Protein AF-A0A0C3GVA7-F1 (afdb_monomer)

pLDDT: mean 76.29, std 20.16, range [31.59, 96.44]

Structure (mmCIF, N/CA/C/O backbone):
data_AF-A0A0C3GVA7-F1
#
_entry.id   AF-A0A0C3GVA7-F1
#
loop_
_atom_site.group_PDB
_atom_site.id
_atom_site.type_symbol
_atom_site.label_atom_id
_atom_site.label_alt_id
_atom_site.label_comp_id
_atom_site.label_asym_id
_atom_site.label_entity_id
_atom_site.label_seq_id
_atom_site.pdbx_PDB_ins_code
_atom_site.Cartn_x
_atom_site.Cartn_y
_atom_site.Cartn_z
_atom_site.occupancy
_atom_site.B_iso_or_equiv
_atom_site.auth_seq_id
_atom_site.auth_comp_id
_atom_site.auth_asym_id
_atom_site.auth_atom_id
_atom_site.pdbx_PDB_model_num
ATOM 1 N N . MET A 1 1 ? -0.725 2.246 -16.014 1.00 54.22 1 MET A N 1
ATOM 2 C CA . MET A 1 1 ? -0.567 3.197 -14.892 1.00 54.22 1 MET A CA 1
ATOM 3 C C . MET A 1 1 ? -1.933 3.795 -14.586 1.00 54.22 1 MET A C 1
ATOM 5 O O . MET A 1 1 ? -2.565 4.276 -15.520 1.00 54.22 1 MET A O 1
ATOM 9 N N . LEU A 1 2 ? -2.409 3.713 -13.338 1.00 58.97 2 LEU A N 1
ATOM 10 C CA . LEU A 1 2 ? -3.643 4.390 -12.920 1.00 58.97 2 LEU A CA 1
ATOM 11 C C . LEU A 1 2 ? -3.370 5.893 -12.922 1.00 58.97 2 LEU A C 1
ATOM 13 O O . LEU A 1 2 ? -2.652 6.398 -12.064 1.00 58.97 2 LEU A O 1
ATOM 17 N N . GLN A 1 3 ? -3.872 6.596 -13.929 1.00 65.56 3 GLN A N 1
ATOM 18 C CA . GLN A 1 3 ? -3.729 8.047 -13.980 1.00 65.56 3 GLN A CA 1
ATOM 19 C C . GLN A 1 3 ? -4.705 8.675 -12.976 1.00 65.56 3 GLN A C 1
ATOM 21 O O . GLN A 1 3 ? -5.812 8.171 -12.783 1.00 65.56 3 GLN A O 1
ATOM 26 N N . THR A 1 4 ? -4.322 9.785 -12.346 1.00 67.06 4 THR A N 1
ATOM 27 C CA . THR A 1 4 ? -5.106 10.424 -11.269 1.00 67.06 4 THR A CA 1
ATOM 28 C C . THR A 1 4 ? -6.504 10.882 -11.702 1.00 67.06 4 THR A C 1
ATOM 30 O O . THR A 1 4 ? -7.408 11.054 -10.886 1.00 67.06 4 THR A O 1
ATOM 33 N N . ASN A 1 5 ? -6.703 11.057 -13.004 1.00 69.94 5 ASN A N 1
ATOM 34 C CA . ASN A 1 5 ? -7.956 11.421 -13.653 1.00 69.94 5 ASN A CA 1
ATOM 35 C C . ASN A 1 5 ? -8.820 10.213 -14.069 1.00 69.94 5 ASN A C 1
ATOM 37 O O . ASN A 1 5 ? -9.957 10.412 -14.499 1.00 69.94 5 ASN A O 1
ATOM 41 N N . GLN A 1 6 ? -8.337 8.974 -13.929 1.00 78.75 6 GLN A N 1
AT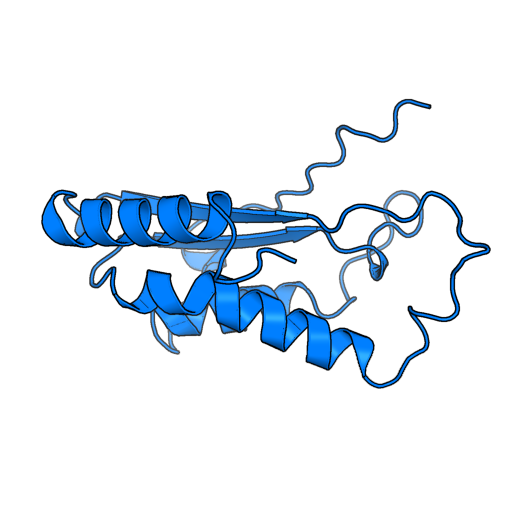OM 42 C CA . GLN A 1 6 ? -9.101 7.779 -14.288 1.00 78.75 6 GLN A CA 1
ATOM 43 C C . GLN A 1 6 ? -10.112 7.382 -13.199 1.00 78.75 6 GLN A C 1
ATOM 45 O O . GLN A 1 6 ? -9.836 7.542 -12.006 1.00 78.75 6 GLN A O 1
ATOM 50 N N . PRO A 1 7 ? -11.265 6.792 -13.577 1.00 82.81 7 PRO A N 1
ATOM 51 C CA . PRO A 1 7 ? -12.264 6.314 -12.618 1.00 82.81 7 PRO A CA 1
ATOM 52 C C . PRO A 1 7 ? -11.690 5.348 -11.573 1.00 82.81 7 PRO A C 1
ATOM 54 O O . PRO A 1 7 ? -12.026 5.446 -10.397 1.00 82.81 7 PRO A O 1
ATOM 57 N N . GLY A 1 8 ? -10.764 4.471 -11.981 1.00 84.94 8 GLY A N 1
ATOM 58 C CA . GLY A 1 8 ? -10.105 3.526 -11.076 1.00 84.94 8 GLY A CA 1
ATOM 59 C C . GLY A 1 8 ? -9.339 4.209 -9.940 1.00 84.94 8 GLY A C 1
ATOM 60 O O . GLY A 1 8 ? -9.409 3.755 -8.803 1.00 84.94 8 GLY A O 1
ATOM 61 N N . TRP A 1 9 ? -8.682 5.342 -10.213 1.00 86.81 9 TRP A N 1
ATOM 62 C CA . TRP A 1 9 ? -7.969 6.103 -9.186 1.00 86.81 9 TRP A CA 1
ATOM 63 C C . TRP A 1 9 ? -8.924 6.762 -8.187 1.00 86.81 9 TRP A C 1
ATOM 65 O O . TRP A 1 9 ? -8.704 6.705 -6.979 1.00 86.81 9 TRP A O 1
ATOM 75 N N . LYS A 1 10 ? -10.030 7.340 -8.671 1.00 88.81 10 LYS A N 1
ATOM 76 C CA . LYS A 1 10 ? -11.061 7.924 -7.797 1.00 88.81 10 LYS A CA 1
ATOM 77 C C . LYS A 1 10 ? -11.696 6.867 -6.893 1.00 88.81 10 LYS A C 1
ATOM 79 O O . LYS A 1 10 ? -11.857 7.108 -5.699 1.00 88.81 10 LYS A O 1
ATOM 84 N N . ASN A 1 11 ? -12.000 5.694 -7.445 1.00 91.81 11 ASN A N 1
ATOM 85 C CA . ASN A 1 11 ? -12.548 4.573 -6.682 1.00 91.81 11 ASN A CA 1
ATOM 86 C C . ASN A 1 11 ? -11.554 4.070 -5.631 1.00 91.81 11 ASN A C 1
ATOM 88 O O . ASN A 1 11 ? -11.945 3.814 -4.493 1.00 91.81 11 ASN A O 1
ATOM 92 N N . TRP A 1 12 ? -10.272 3.980 -5.990 1.00 91.12 12 TRP A N 1
ATOM 93 C CA . TRP A 1 12 ? -9.205 3.624 -5.061 1.00 91.12 12 TRP A CA 1
ATOM 94 C C . TRP A 1 12 ? -9.142 4.587 -3.870 1.00 91.12 12 TRP A C 1
ATOM 96 O O . TRP A 1 12 ? -9.286 4.155 -2.726 1.00 91.12 12 TRP A O 1
ATOM 106 N N . LEU A 1 13 ? -9.042 5.896 -4.127 1.00 93.44 13 LEU A N 1
ATOM 107 C CA . LEU A 1 13 ? -9.022 6.911 -3.069 1.00 93.44 13 LEU A CA 1
ATOM 108 C C . LEU A 1 13 ? -10.288 6.880 -2.209 1.00 93.44 13 LEU A C 1
ATOM 110 O O . LEU A 1 13 ? -10.206 6.930 -0.984 1.00 93.44 13 LEU A O 1
ATOM 114 N N . SER A 1 14 ? -11.460 6.751 -2.835 1.00 93.62 14 SER A N 1
ATOM 115 C CA . SER A 1 14 ? -12.728 6.654 -2.109 1.00 93.62 14 SER A CA 1
ATOM 116 C C . SER A 1 14 ? -12.781 5.424 -1.203 1.00 93.62 14 SER A C 1
ATOM 118 O O . SER A 1 14 ? -13.343 5.500 -0.114 1.00 93.62 14 SER A O 1
ATOM 120 N N . THR A 1 15 ? -12.204 4.301 -1.634 1.00 94.12 15 THR A N 1
ATOM 121 C CA . THR A 1 15 ? -12.151 3.064 -0.842 1.00 94.12 15 THR A CA 1
ATOM 122 C C . THR A 1 15 ? -11.255 3.245 0.376 1.00 94.12 15 THR A C 1
ATOM 124 O O . THR A 1 15 ? -11.661 2.914 1.487 1.00 94.12 15 THR A O 1
ATOM 127 N N . VAL A 1 16 ? -10.066 3.824 0.189 1.00 94.75 16 VAL A N 1
ATOM 128 C CA . VAL A 1 16 ? -9.145 4.120 1.294 1.00 94.75 16 VAL A CA 1
ATOM 129 C C . VAL A 1 16 ? -9.786 5.084 2.294 1.00 94.75 16 VAL A C 1
ATOM 131 O O . VAL A 1 16 ? -9.758 4.819 3.493 1.00 94.75 16 VAL A O 1
ATOM 134 N N . ASN A 1 17 ? -10.437 6.150 1.823 1.00 94.62 17 ASN A N 1
ATOM 135 C CA . ASN A 1 17 ? -11.137 7.094 2.699 1.00 94.62 17 ASN A CA 1
ATOM 136 C C . ASN A 1 17 ? -12.255 6.407 3.494 1.00 94.62 17 ASN A C 1
ATOM 138 O O . ASN A 1 17 ? -12.346 6.573 4.708 1.00 94.62 17 ASN A O 1
ATOM 142 N N . LEU A 1 18 ? -13.063 5.574 2.833 1.00 94.75 18 LEU A N 1
ATOM 143 C CA . LEU A 1 18 ? -14.134 4.835 3.496 1.00 94.75 18 LEU A CA 1
ATOM 144 C C . LEU A 1 18 ? -13.590 3.895 4.582 1.00 94.75 18 LEU A C 1
ATOM 146 O O . LEU A 1 18 ? -14.139 3.851 5.683 1.00 94.75 18 LEU A O 1
ATOM 150 N N . LEU A 1 19 ? -12.503 3.171 4.296 1.00 94.62 19 LEU A N 1
ATOM 151 C CA . LEU A 1 19 ? -11.833 2.319 5.281 1.00 94.62 19 LEU A CA 1
ATOM 152 C C . LEU A 1 19 ? -11.307 3.143 6.460 1.00 94.62 19 LEU A C 1
ATOM 154 O O . LEU A 1 19 ? -11.519 2.756 7.606 1.00 94.62 19 LEU A O 1
ATOM 158 N N . SER A 1 20 ? -10.687 4.293 6.191 1.00 93.62 20 SER A N 1
ATOM 159 C CA . SER A 1 20 ? -10.158 5.180 7.230 1.00 93.62 20 SER A CA 1
ATOM 160 C C . SER A 1 20 ? -11.239 5.702 8.176 1.00 93.62 20 SER A C 1
ATOM 162 O O . SER A 1 20 ? -10.961 5.923 9.352 1.00 93.62 20 SER A O 1
ATOM 164 N N . GLU A 1 21 ? -12.447 5.949 7.671 1.00 93.12 21 GLU A N 1
ATOM 165 C CA . GLU A 1 21 ? -13.531 6.547 8.454 1.00 93.12 21 GLU A CA 1
ATOM 166 C C . GLU A 1 21 ? -14.412 5.521 9.165 1.00 93.12 21 GLU A C 1
ATOM 168 O O . GLU A 1 21 ? -14.992 5.827 10.209 1.00 93.12 21 GLU A O 1
ATOM 173 N N . LYS A 1 22 ? -14.604 4.343 8.560 1.00 93.06 22 LYS A N 1
ATOM 174 C CA . LYS A 1 22 ? -15.671 3.411 8.956 1.00 93.06 22 LYS A CA 1
ATOM 175 C C . LYS A 1 22 ? -15.167 2.056 9.433 1.00 93.06 22 LYS A C 1
ATOM 177 O O . LYS A 1 22 ? -15.912 1.367 10.127 1.00 93.06 22 LYS A O 1
ATOM 182 N N . ALA A 1 23 ? -13.958 1.640 9.059 1.00 91.69 23 ALA A N 1
ATOM 183 C CA . ALA A 1 23 ? -13.467 0.311 9.403 1.00 91.69 23 ALA A CA 1
ATOM 184 C C . ALA A 1 23 ? -12.786 0.290 10.778 1.00 91.69 23 ALA A C 1
ATOM 186 O O . ALA A 1 23 ? -12.095 1.228 11.172 1.00 91.69 23 ALA A O 1
ATOM 187 N N . ASN A 1 24 ? -12.913 -0.832 11.490 1.00 93.19 24 ASN A N 1
ATOM 188 C CA . ASN A 1 24 ? -12.054 -1.111 12.635 1.00 93.19 24 ASN A CA 1
ATOM 189 C C . ASN A 1 24 ? -10.698 -1.633 12.136 1.00 93.19 24 ASN A C 1
ATOM 191 O O . ASN A 1 24 ? -10.513 -2.835 11.936 1.00 93.19 24 ASN A O 1
ATOM 195 N N . LEU A 1 25 ? -9.749 -0.721 11.928 1.00 93.19 25 LEU A N 1
ATOM 196 C CA . LEU A 1 25 ? -8.442 -1.048 11.353 1.00 93.19 25 LEU A CA 1
ATOM 197 C C . LEU A 1 25 ? -7.616 -2.000 12.238 1.00 93.19 25 LEU A C 1
ATOM 199 O O . LEU A 1 25 ? -6.860 -2.810 11.709 1.00 93.19 25 LEU A O 1
ATOM 203 N N . THR A 1 26 ? -7.839 -2.008 13.557 1.00 92.38 26 THR A N 1
ATOM 204 C CA . THR A 1 26 ? -7.068 -2.828 14.519 1.00 92.38 26 THR A CA 1
ATOM 205 C C . THR A 1 26 ? -7.249 -4.337 14.353 1.00 92.38 26 THR A C 1
ATOM 207 O O . THR A 1 26 ? -6.437 -5.122 14.843 1.00 92.38 26 THR A O 1
ATOM 210 N N . VAL A 1 27 ? -8.302 -4.758 13.650 1.00 92.94 27 VAL A N 1
ATOM 211 C CA . VAL A 1 27 ? -8.560 -6.167 13.319 1.00 92.94 27 VAL A CA 1
ATOM 212 C C . VAL A 1 27 ? -8.364 -6.465 11.832 1.00 92.94 27 VAL A C 1
ATOM 214 O O . VAL A 1 27 ? -8.441 -7.626 11.431 1.00 92.94 27 VAL A O 1
ATOM 217 N N . LEU A 1 28 ? -8.099 -5.439 11.018 1.00 93.06 28 LEU A N 1
ATOM 218 C CA . LEU A 1 28 ? -8.015 -5.546 9.568 1.00 93.06 28 LEU A CA 1
ATOM 219 C C . LEU A 1 28 ? -6.582 -5.860 9.122 1.00 93.06 28 LEU A C 1
ATOM 221 O O . LEU A 1 28 ? -5.651 -5.101 9.397 1.00 93.06 28 LEU A O 1
ATOM 225 N N . ASN A 1 29 ? -6.432 -6.949 8.370 1.00 93.38 29 ASN A N 1
ATOM 226 C CA . ASN A 1 29 ? -5.259 -7.186 7.535 1.00 93.38 29 ASN A CA 1
ATOM 227 C C . ASN A 1 29 ? -5.567 -6.655 6.129 1.00 93.38 29 ASN A C 1
ATOM 229 O O . ASN A 1 29 ? -6.545 -7.095 5.523 1.00 93.38 29 ASN A O 1
ATOM 233 N N . LEU A 1 30 ? -4.758 -5.732 5.615 1.00 94.25 30 LEU A N 1
ATOM 234 C CA . LEU A 1 30 ? -4.892 -5.223 4.251 1.00 94.25 30 LEU A CA 1
ATOM 235 C C . LEU A 1 30 ? -3.797 -5.816 3.363 1.00 94.25 30 LEU A C 1
ATOM 237 O O . LEU A 1 30 ? -2.619 -5.736 3.691 1.00 94.25 30 LEU A O 1
ATOM 241 N N . GLU A 1 31 ? -4.186 -6.369 2.221 1.00 93.56 31 GLU A N 1
ATOM 242 C CA . GLU A 1 31 ? -3.264 -6.930 1.238 1.00 93.56 31 GLU A CA 1
ATOM 243 C C . GLU A 1 31 ? -3.461 -6.231 -0.107 1.00 93.56 31 GLU A C 1
ATOM 245 O O . GLU A 1 31 ? -4.588 -6.111 -0.593 1.00 93.56 31 GLU A O 1
ATOM 250 N N . ILE A 1 32 ? -2.369 -5.758 -0.707 1.00 91.00 32 ILE A N 1
ATOM 251 C CA . ILE A 1 32 ? -2.375 -5.142 -2.035 1.00 91.00 32 ILE A CA 1
ATOM 252 C C . ILE A 1 32 ? -1.474 -5.957 -2.953 1.00 91.00 32 ILE A C 1
ATOM 254 O O . ILE A 1 32 ? -0.274 -6.096 -2.714 1.00 91.00 32 ILE A O 1
ATOM 258 N N . ARG A 1 33 ? -2.063 -6.462 -4.036 1.00 86.94 33 ARG A N 1
ATOM 259 C CA . ARG A 1 33 ? -1.353 -7.187 -5.089 1.00 86.94 33 ARG A CA 1
ATOM 260 C C . ARG A 1 33 ? -1.236 -6.311 -6.319 1.00 86.94 33 ARG A C 1
ATOM 262 O O . ARG A 1 33 ? -2.240 -5.800 -6.816 1.00 86.94 33 ARG A O 1
ATOM 269 N N . LEU A 1 34 ? -0.016 -6.145 -6.806 1.00 82.56 34 LEU A N 1
ATOM 270 C CA . LEU A 1 34 ? 0.281 -5.352 -7.988 1.00 82.56 34 LEU A CA 1
ATOM 271 C C . LEU A 1 34 ? 0.976 -6.250 -8.996 1.00 82.56 34 LEU A C 1
ATOM 273 O O . LEU A 1 34 ? 2.060 -6.759 -8.731 1.00 82.56 34 LEU A O 1
ATOM 277 N N . ALA A 1 35 ? 0.343 -6.433 -10.148 1.00 76.56 35 ALA A N 1
ATOM 278 C CA . ALA A 1 35 ? 0.944 -7.106 -11.283 1.00 76.56 35 ALA A CA 1
ATOM 279 C C . ALA A 1 35 ? 1.147 -6.112 -12.423 1.00 76.56 35 ALA A C 1
ATOM 281 O O . ALA A 1 35 ? 0.269 -5.292 -12.718 1.00 76.56 35 ALA A O 1
ATOM 282 N N . GLU A 1 36 ? 2.299 -6.188 -13.075 1.00 70.94 36 GLU A N 1
ATOM 283 C CA . GLU A 1 36 ? 2.496 -5.506 -14.345 1.00 70.94 36 GLU A CA 1
ATOM 284 C C . GLU A 1 36 ? 1.776 -6.277 -15.449 1.00 70.94 36 GLU A C 1
ATOM 286 O O . GLU A 1 36 ? 1.775 -7.507 -15.493 1.00 70.94 36 GLU A O 1
ATOM 291 N N . LYS A 1 37 ? 1.144 -5.550 -16.372 1.00 61.31 37 LYS A N 1
ATOM 292 C CA . LYS A 1 37 ? 0.636 -6.174 -17.589 1.00 61.31 37 LYS A CA 1
ATOM 293 C C . LYS A 1 37 ? 1.851 -6.584 -18.423 1.00 61.31 37 LYS A C 1
ATOM 295 O O . LYS A 1 37 ? 2.534 -5.703 -18.941 1.00 61.31 37 LYS A O 1
ATOM 300 N N . PHE A 1 38 ? 2.104 -7.888 -18.531 1.00 52.28 38 PHE A N 1
ATOM 301 C CA . PHE A 1 38 ? 3.166 -8.436 -19.375 1.00 52.28 38 PHE A CA 1
ATOM 302 C C . PHE A 1 38 ? 3.059 -7.884 -20.797 1.00 52.28 38 PHE A C 1
ATOM 304 O O . PHE A 1 38 ? 1.990 -7.929 -21.416 1.00 52.28 38 PHE A O 1
ATOM 311 N N . TYR A 1 39 ? 4.175 -7.385 -21.322 1.00 43.44 39 TYR A N 1
ATOM 312 C CA . TYR A 1 39 ? 4.354 -7.303 -22.764 1.00 43.44 39 TYR A CA 1
ATOM 313 C C . TYR A 1 39 ? 4.629 -8.728 -23.258 1.00 43.44 39 TYR A C 1
ATOM 315 O O . TYR A 1 39 ? 5.426 -9.453 -22.674 1.00 43.44 39 TYR A O 1
ATOM 323 N N . VAL A 1 40 ? 3.896 -9.153 -24.288 1.00 40.94 40 VAL A N 1
ATOM 324 C CA . VAL A 1 40 ? 3.786 -10.558 -24.728 1.00 40.94 40 VAL A CA 1
ATOM 325 C C . VAL A 1 40 ? 5.093 -11.101 -25.328 1.00 40.94 40 VAL A C 1
ATOM 327 O O . VAL A 1 40 ? 5.205 -12.300 -25.562 1.00 40.94 40 VAL A O 1
ATOM 330 N N . SER A 1 41 ? 6.106 -10.263 -25.569 1.00 42.41 41 SER A N 1
ATOM 331 C CA . SER A 1 41 ? 7.327 -10.698 -26.237 1.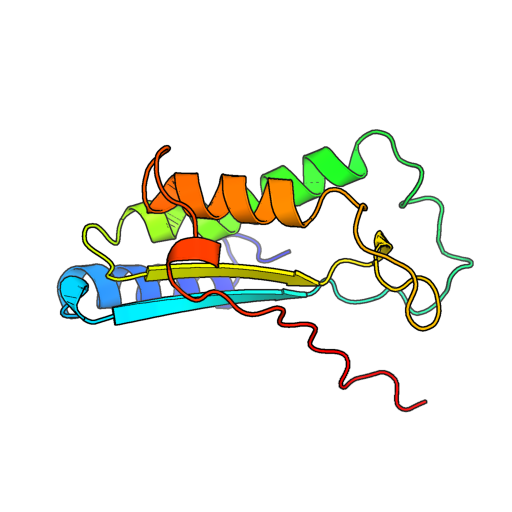00 42.41 41 SER A CA 1
ATOM 332 C C . SER A 1 41 ? 8.601 -10.233 -25.526 1.00 42.41 41 SER A C 1
ATOM 334 O O . SER A 1 41 ? 8.827 -9.052 -25.275 1.00 42.41 41 SER A O 1
ATOM 336 N N . ILE A 1 42 ? 9.482 -11.204 -25.284 1.00 44.47 42 ILE A N 1
ATOM 337 C CA . ILE A 1 42 ? 10.895 -11.033 -24.913 1.00 44.47 42 ILE A CA 1
ATOM 338 C C . ILE A 1 42 ? 11.705 -10.251 -25.968 1.00 44.47 42 ILE A C 1
ATOM 340 O O . ILE A 1 42 ? 12.833 -9.847 -25.701 1.00 44.47 42 ILE A O 1
ATOM 344 N N . TRP A 1 43 ? 11.134 -10.029 -27.157 1.00 46.44 43 TRP A N 1
ATOM 345 C CA . TRP A 1 43 ? 11.721 -9.255 -28.253 1.00 46.44 43 TRP A CA 1
ATOM 346 C C . TRP A 1 43 ? 11.358 -7.760 -28.185 1.00 46.44 43 TRP A C 1
ATOM 348 O O . TRP A 1 43 ? 11.997 -6.955 -28.855 1.00 46.44 43 TRP A O 1
ATOM 358 N N . ASP A 1 44 ? 10.413 -7.376 -27.316 1.00 48.59 44 ASP A N 1
ATOM 359 C CA . ASP A 1 44 ? 10.075 -5.984 -26.975 1.00 48.59 44 ASP A CA 1
ATOM 360 C C . ASP A 1 44 ? 10.868 -5.472 -25.754 1.00 48.59 44 ASP A C 1
ATOM 362 O O . ASP A 1 44 ? 10.511 -4.464 -25.139 1.00 48.59 44 ASP A O 1
ATOM 366 N N . MET A 1 45 ? 11.967 -6.148 -25.392 1.00 47.72 45 MET A N 1
ATOM 367 C CA . MET A 1 45 ? 12.853 -5.773 -24.286 1.00 47.72 45 MET A CA 1
ATOM 368 C C . MET A 1 45 ? 13.991 -4.815 -24.701 1.00 47.72 45 MET A C 1
ATOM 370 O O . MET A 1 45 ? 15.151 -5.219 -24.757 1.00 47.72 45 MET A O 1
ATOM 374 N N . PRO A 1 46 ? 13.725 -3.509 -24.885 1.00 47.62 46 PRO A N 1
ATOM 375 C CA . PRO A 1 46 ? 14.707 -2.483 -24.519 1.00 47.62 46 PRO A CA 1
ATOM 376 C C . PRO A 1 46 ? 14.478 -1.927 -23.103 1.00 47.62 46 PRO A C 1
ATOM 378 O O . PRO A 1 46 ? 15.298 -1.162 -22.600 1.00 47.62 46 PRO A O 1
ATOM 381 N N . LEU A 1 47 ? 13.352 -2.266 -22.458 1.00 50.38 47 LEU A N 1
ATOM 382 C CA . LEU A 1 47 ? 12.895 -1.626 -21.216 1.00 50.38 47 LEU A CA 1
ATOM 383 C C . LEU A 1 47 ? 13.490 -2.216 -19.929 1.00 50.38 47 LEU A C 1
ATOM 385 O O . LEU A 1 47 ? 13.658 -1.469 -18.966 1.00 50.38 47 LEU A O 1
ATOM 389 N N . GLU A 1 48 ? 13.854 -3.501 -19.904 1.00 47.88 48 GLU A N 1
ATOM 390 C CA . GLU A 1 48 ? 14.445 -4.134 -18.709 1.00 47.88 48 GLU A CA 1
ATOM 391 C C . GLU A 1 48 ? 15.908 -3.720 -18.468 1.00 47.88 48 GLU A C 1
ATOM 393 O O . GLU A 1 48 ? 16.395 -3.759 -17.340 1.00 47.88 48 GLU A O 1
ATOM 398 N N . THR A 1 49 ? 16.594 -3.235 -19.506 1.00 47.88 49 THR A N 1
ATOM 399 C CA . THR A 1 49 ? 17.965 -2.699 -19.432 1.00 47.88 49 THR A CA 1
ATOM 400 C C . THR A 1 49 ? 18.026 -1.190 -19.189 1.00 47.88 49 THR A C 1
ATOM 402 O O . THR A 1 49 ? 19.115 -0.625 -19.077 1.00 47.88 49 THR A O 1
ATOM 405 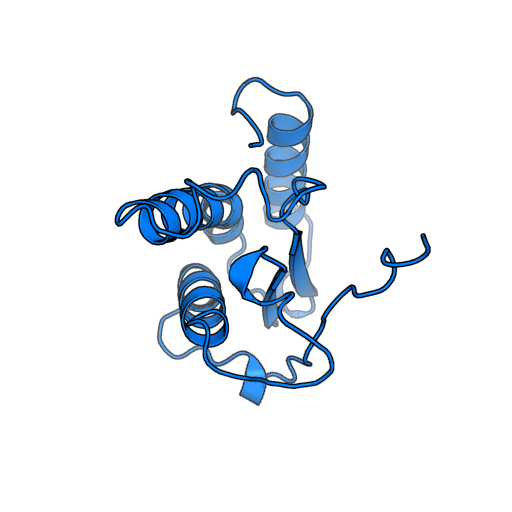N N . ASP A 1 50 ? 16.880 -0.508 -19.112 1.00 56.34 50 ASP A N 1
ATOM 406 C CA . ASP A 1 50 ? 16.847 0.924 -18.834 1.00 56.34 50 ASP A CA 1
ATOM 407 C C . ASP A 1 50 ? 17.217 1.179 -17.365 1.00 56.34 50 ASP A C 1
ATOM 409 O O . ASP A 1 50 ? 16.498 0.797 -16.438 1.00 56.34 50 ASP A O 1
ATOM 413 N N . SER A 1 51 ? 18.331 1.884 -17.148 1.00 58.12 51 SER A N 1
AT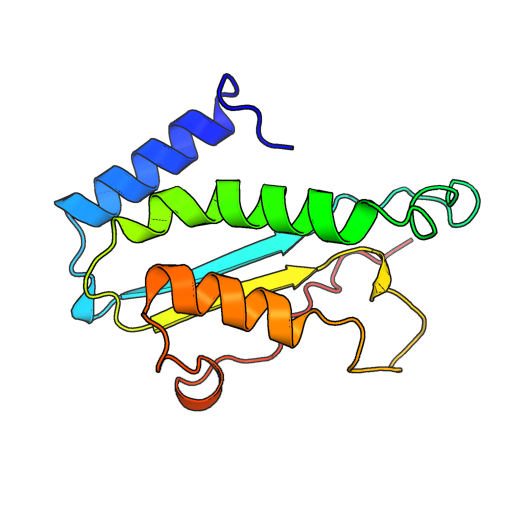OM 414 C CA . SER A 1 51 ? 18.831 2.270 -15.820 1.00 58.12 51 SER A CA 1
ATOM 415 C C . SER A 1 51 ? 17.834 3.107 -14.990 1.00 58.12 51 SER A C 1
ATOM 417 O O . SER A 1 51 ? 18.050 3.327 -13.793 1.00 58.12 51 SER A O 1
ATOM 419 N N . GLY A 1 52 ? 16.711 3.535 -15.581 1.00 66.88 52 GLY A N 1
ATOM 420 C CA . GLY A 1 52 ? 15.583 4.180 -14.906 1.00 66.88 52 GLY A CA 1
ATOM 421 C C . GLY A 1 52 ? 14.378 3.288 -14.574 1.00 66.88 52 GLY A C 1
ATOM 422 O O . GLY A 1 52 ? 13.510 3.748 -13.829 1.00 66.88 52 GLY A O 1
ATOM 423 N N . TYR A 1 53 ? 14.288 2.048 -15.071 1.00 71.25 53 TYR A N 1
ATOM 424 C CA . TYR A 1 53 ? 13.082 1.213 -14.946 1.00 71.25 53 TYR A CA 1
ATOM 425 C C . TYR A 1 53 ? 12.663 0.988 -13.489 1.00 71.25 53 TYR A C 1
ATOM 427 O O . TYR A 1 53 ? 11.573 1.396 -13.082 1.00 71.25 53 TYR A O 1
ATOM 435 N N . LYS A 1 54 ? 13.576 0.437 -12.675 1.00 71.81 54 LYS A N 1
ATOM 436 C CA . LYS A 1 54 ? 13.330 0.164 -11.250 1.00 71.81 54 LYS A CA 1
ATOM 437 C C . LYS A 1 54 ? 12.896 1.422 -10.495 1.00 71.81 54 LYS A C 1
ATOM 439 O O . LYS A 1 54 ? 11.968 1.364 -9.697 1.00 71.81 54 LYS A O 1
ATOM 444 N N . LYS A 1 55 ? 13.512 2.576 -10.789 1.00 77.69 55 LYS A N 1
ATOM 445 C CA . LYS A 1 55 ? 13.160 3.862 -10.162 1.00 77.69 55 LYS A CA 1
ATOM 446 C C . LYS A 1 55 ? 11.755 4.327 -10.549 1.00 77.69 55 LYS A C 1
ATOM 448 O O . LYS A 1 55 ? 11.003 4.756 -9.679 1.00 77.69 55 LYS A O 1
ATOM 453 N N . ARG A 1 56 ? 11.381 4.235 -11.831 1.00 77.44 56 ARG A N 1
ATOM 454 C CA . ARG A 1 56 ? 10.031 4.605 -12.297 1.00 77.44 56 ARG A CA 1
ATOM 455 C C . ARG A 1 56 ? 8.957 3.704 -11.702 1.00 77.44 56 ARG A C 1
ATOM 457 O O . ARG A 1 56 ? 7.904 4.194 -11.295 1.00 77.44 56 ARG A O 1
ATOM 464 N N . MET A 1 57 ? 9.225 2.404 -11.638 1.00 78.38 57 MET A N 1
ATOM 465 C CA . MET A 1 57 ? 8.292 1.446 -11.059 1.00 78.38 57 MET A CA 1
ATOM 466 C C . MET A 1 57 ? 8.155 1.635 -9.549 1.00 78.38 57 MET A C 1
ATOM 468 O O . MET A 1 57 ? 7.030 1.737 -9.069 1.00 78.38 57 MET A O 1
ATOM 472 N N . LEU A 1 58 ? 9.262 1.825 -8.823 1.00 81.81 58 LEU A N 1
ATOM 473 C CA . LEU A 1 58 ? 9.228 2.182 -7.402 1.00 81.81 58 LEU A CA 1
ATOM 474 C C . LEU A 1 58 ? 8.390 3.442 -7.161 1.00 81.81 58 LEU A C 1
ATOM 476 O O . LEU A 1 58 ? 7.488 3.422 -6.330 1.00 81.81 58 LEU A O 1
ATOM 480 N N . HIS A 1 59 ? 8.621 4.507 -7.933 1.00 84.50 59 HIS A N 1
ATOM 481 C CA . HIS A 1 59 ? 7.835 5.738 -7.834 1.00 84.50 59 HIS A CA 1
ATOM 482 C C . HIS A 1 59 ? 6.338 5.497 -8.092 1.00 84.50 59 HIS A C 1
ATOM 484 O O . HIS A 1 59 ? 5.480 6.051 -7.407 1.00 84.50 59 HIS A O 1
ATOM 490 N N . THR A 1 60 ? 6.015 4.626 -9.050 1.00 84.38 60 THR A N 1
ATOM 491 C CA . THR A 1 60 ? 4.630 4.245 -9.357 1.00 84.38 60 THR A CA 1
ATOM 492 C C . THR A 1 60 ? 3.982 3.508 -8.187 1.00 84.38 60 THR A C 1
ATOM 494 O O . THR A 1 60 ? 2.855 3.827 -7.806 1.00 84.38 60 THR A O 1
ATOM 497 N N . TYR A 1 61 ? 4.687 2.547 -7.591 1.00 88.12 61 TYR A N 1
ATOM 498 C CA . TYR A 1 61 ? 4.195 1.804 -6.434 1.00 88.12 61 TYR A CA 1
ATOM 499 C C . TYR A 1 61 ? 4.038 2.701 -5.212 1.00 88.12 61 TYR A C 1
ATOM 501 O O . TYR A 1 61 ? 2.985 2.682 -4.583 1.00 88.12 61 TYR A O 1
ATOM 509 N N . GLN A 1 62 ? 5.015 3.563 -4.931 1.00 91.50 62 GLN A N 1
ATOM 510 C CA . GLN A 1 62 ? 4.904 4.565 -3.873 1.00 91.50 62 GLN A CA 1
ATOM 511 C C . GLN A 1 62 ? 3.669 5.448 -4.081 1.00 91.50 62 GLN A C 1
ATOM 513 O O . GLN A 1 62 ? 2.907 5.642 -3.140 1.00 91.50 62 GLN A O 1
ATOM 518 N N . GLY A 1 63 ? 3.400 5.901 -5.311 1.00 89.56 63 GLY A N 1
ATOM 519 C CA . GLY A 1 63 ? 2.187 6.655 -5.636 1.00 89.56 63 GLY A CA 1
ATOM 520 C C . GLY A 1 63 ? 0.894 5.888 -5.339 1.00 89.56 63 GLY A C 1
ATOM 521 O O . GLY A 1 63 ? -0.035 6.457 -4.774 1.00 89.56 63 GLY A O 1
ATOM 522 N N . LEU A 1 64 ? 0.834 4.591 -5.656 1.00 90.12 64 LEU A N 1
ATOM 523 C CA . LEU A 1 64 ? -0.333 3.741 -5.376 1.00 90.12 64 LEU A CA 1
ATOM 524 C C . LEU A 1 64 ? -0.550 3.493 -3.879 1.00 90.12 64 LEU A C 1
ATOM 526 O O . LEU A 1 64 ? -1.696 3.481 -3.426 1.00 90.12 64 LEU A O 1
ATOM 530 N N . ILE A 1 65 ? 0.534 3.302 -3.124 1.00 94.25 65 ILE A N 1
ATOM 531 C CA . ILE A 1 65 ? 0.490 2.992 -1.690 1.00 94.25 65 ILE A CA 1
ATOM 532 C C . ILE A 1 65 ? 0.356 4.258 -0.833 1.00 94.25 65 ILE A C 1
ATOM 534 O O . ILE A 1 65 ? -0.178 4.191 0.269 1.00 94.25 65 ILE A O 1
ATOM 538 N N . GLN A 1 66 ? 0.771 5.431 -1.318 1.00 94.38 66 GLN A N 1
ATOM 539 C CA . GLN A 1 66 ? 0.766 6.677 -0.542 1.00 94.38 66 GLN A CA 1
ATOM 540 C C . GLN A 1 66 ? -0.589 6.997 0.122 1.00 94.38 66 GLN A C 1
ATOM 542 O O . GLN A 1 66 ? -0.579 7.316 1.313 1.00 94.38 66 GLN A O 1
ATOM 547 N N . PRO A 1 67 ? -1.756 6.835 -0.531 1.00 94.25 67 PRO A N 1
ATOM 548 C CA . PRO A 1 67 ? -3.051 7.017 0.129 1.00 94.25 67 PRO A CA 1
ATOM 549 C C . PRO A 1 67 ? -3.269 6.099 1.343 1.00 94.25 67 PRO A C 1
ATOM 551 O O . PRO A 1 67 ? -3.884 6.510 2.323 1.00 94.25 67 PRO A O 1
ATOM 554 N N . VAL A 1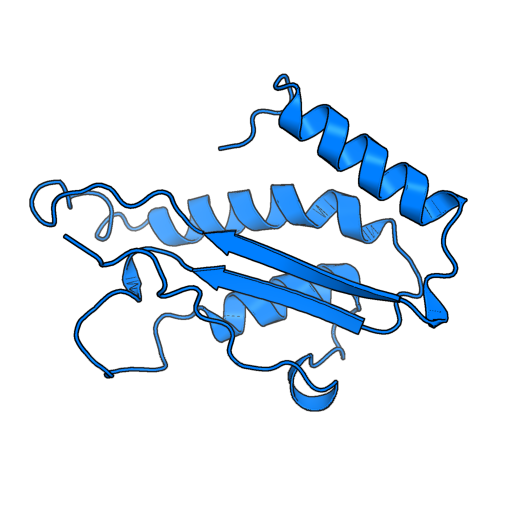 68 ? -2.730 4.875 1.318 1.00 95.62 68 VAL A N 1
ATOM 555 C CA . VAL A 1 68 ? -2.887 3.860 2.379 1.00 95.62 68 VAL A CA 1
ATOM 556 C C . VAL A 1 68 ? -2.257 4.313 3.696 1.00 95.62 68 VAL A C 1
ATOM 558 O O . VAL A 1 68 ? -2.691 3.885 4.759 1.00 95.62 68 VAL A O 1
ATOM 561 N N . THR A 1 69 ? -1.300 5.243 3.660 1.00 94.62 69 THR A N 1
ATOM 562 C CA . THR A 1 69 ? -0.700 5.831 4.872 1.00 94.62 69 THR A CA 1
ATOM 563 C C . THR A 1 69 ? -1.715 6.568 5.762 1.00 94.62 69 THR A C 1
ATOM 565 O O . THR A 1 69 ? -1.448 6.801 6.943 1.00 94.62 69 THR A O 1
ATOM 568 N N . ALA A 1 70 ? -2.903 6.897 5.237 1.00 92.88 70 ALA A N 1
ATOM 569 C CA . ALA A 1 70 ? -4.022 7.413 6.025 1.00 92.88 70 ALA A CA 1
ATOM 570 C C . ALA A 1 70 ? -4.638 6.359 6.970 1.00 92.88 70 ALA A C 1
ATOM 572 O O . ALA A 1 70 ? -5.216 6.722 7.994 1.00 92.88 70 ALA A O 1
ATOM 573 N N . LEU A 1 71 ? -4.486 5.062 6.673 1.00 93.25 71 LEU A N 1
ATOM 574 C CA . LEU A 1 71 ? -5.051 3.948 7.440 1.00 93.25 71 LEU A CA 1
ATOM 575 C C . LEU A 1 71 ? -4.220 3.637 8.694 1.00 93.25 71 LEU A C 1
ATOM 577 O O . LEU A 1 71 ? -3.537 2.616 8.791 1.00 93.25 71 LEU A O 1
ATOM 581 N N . ARG A 1 72 ? -4.273 4.527 9.686 1.00 89.56 72 ARG A N 1
ATOM 582 C CA . ARG A 1 72 ? -3.528 4.364 10.942 1.00 89.56 72 ARG A CA 1
ATOM 583 C C . ARG A 1 72 ? -4.135 3.272 11.823 1.00 89.56 72 ARG A C 1
ATOM 585 O O . ARG A 1 72 ? -5.327 3.289 12.108 1.00 89.56 72 ARG A O 1
ATOM 592 N N . GLY A 1 73 ? -3.289 2.373 12.325 1.00 89.62 73 GLY A N 1
ATOM 593 C CA . GLY A 1 73 ? -3.704 1.316 13.254 1.00 89.62 73 GLY A CA 1
ATOM 594 C C . GLY A 1 73 ? -4.203 0.037 12.583 1.00 89.62 73 GLY A C 1
ATOM 595 O O . GLY A 1 73 ? -4.904 -0.735 13.230 1.00 89.62 73 GLY A O 1
ATOM 596 N N . LEU A 1 74 ? -3.853 -0.191 11.311 1.00 93.69 74 LEU A N 1
ATOM 597 C CA . LEU A 1 74 ? -4.007 -1.496 10.665 1.00 93.69 74 LEU A CA 1
ATOM 598 C C . LEU A 1 74 ? -3.340 -2.602 11.493 1.00 93.69 74 LEU A C 1
ATOM 600 O O . LEU A 1 74 ? -2.258 -2.399 12.044 1.00 93.69 74 LEU A O 1
ATOM 604 N N . LYS A 1 75 ? -3.956 -3.788 11.544 1.00 94.62 75 LYS A N 1
ATOM 605 C CA . LYS A 1 75 ? -3.351 -4.962 12.187 1.00 94.62 75 LYS A CA 1
ATOM 606 C C . LYS A 1 75 ? -2.109 -5.408 11.427 1.00 94.62 75 LYS A C 1
ATOM 608 O O . LYS A 1 75 ? -1.045 -5.564 12.014 1.00 94.62 75 LYS A O 1
ATOM 613 N N . ASN A 1 76 ? -2.268 -5.615 10.122 1.00 96.19 76 ASN A N 1
ATOM 614 C CA . ASN A 1 76 ? -1.197 -5.984 9.206 1.00 96.19 76 ASN A CA 1
ATOM 615 C C . ASN A 1 76 ? -1.422 -5.328 7.848 1.00 96.19 76 ASN A C 1
ATOM 617 O O . ASN A 1 76 ? -2.564 -5.105 7.437 1.00 96.19 76 ASN A O 1
ATOM 621 N N . PHE A 1 77 ? -0.328 -5.084 7.139 1.00 96.44 77 PHE A N 1
ATOM 622 C CA . PHE A 1 77 ? -0.356 -4.586 5.778 1.00 96.44 77 PHE A CA 1
ATOM 623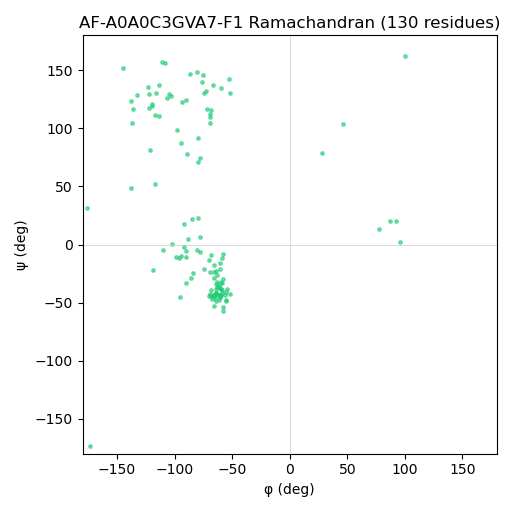 C C . PHE A 1 77 ? 0.686 -5.323 4.945 1.00 96.44 77 PHE A C 1
ATOM 625 O O . PHE A 1 77 ? 1.863 -5.323 5.299 1.00 96.44 77 PHE A O 1
ATOM 632 N N . PHE A 1 78 ? 0.248 -5.949 3.856 1.00 95.38 78 PHE A N 1
ATOM 633 C CA . PHE A 1 78 ? 1.095 -6.754 2.983 1.00 95.38 78 PHE A CA 1
ATOM 634 C C . PHE A 1 78 ? 1.036 -6.233 1.551 1.00 95.38 78 PHE A C 1
ATOM 636 O O . PHE A 1 78 ? -0.043 -5.957 1.017 1.00 95.38 78 PHE A O 1
ATOM 643 N N . VAL A 1 79 ? 2.199 -6.133 0.916 1.00 92.44 79 VAL A N 1
ATOM 644 C CA . VAL A 1 79 ? 2.321 -5.785 -0.503 1.00 92.44 79 VAL A CA 1
ATOM 645 C C . VAL A 1 79 ? 2.926 -6.961 -1.252 1.00 92.44 79 VAL A C 1
ATOM 647 O O . VAL A 1 79 ? 3.964 -7.476 -0.849 1.00 92.44 79 VAL A O 1
ATOM 650 N N . HIS A 1 80 ? 2.308 -7.366 -2.356 1.00 88.19 80 HIS A N 1
ATOM 651 C CA . HIS A 1 80 ? 2.850 -8.385 -3.253 1.00 88.19 80 HIS A CA 1
ATOM 652 C C . HIS A 1 80 ? 3.063 -7.789 -4.640 1.00 88.19 80 HIS A C 1
ATOM 654 O O . HIS A 1 80 ? 2.105 -7.336 -5.274 1.00 88.19 80 HIS A O 1
ATOM 660 N N . LEU A 1 81 ? 4.312 -7.785 -5.104 1.00 82.88 81 LEU A N 1
ATOM 661 C CA . LEU A 1 81 ? 4.680 -7.299 -6.431 1.00 82.88 81 LEU A CA 1
ATOM 662 C C . LEU A 1 81 ? 4.936 -8.476 -7.380 1.00 82.88 81 LEU A C 1
ATOM 664 O O . LEU A 1 81 ? 5.739 -9.370 -7.114 1.00 82.88 81 LEU A O 1
ATOM 668 N N . ASN A 1 82 ? 4.275 -8.442 -8.529 1.00 74.00 82 ASN A N 1
ATOM 669 C CA . ASN A 1 82 ? 4.429 -9.391 -9.624 1.00 74.00 82 ASN A CA 1
ATOM 670 C C . ASN A 1 82 ? 4.845 -8.603 -10.882 1.00 74.00 82 ASN A C 1
ATOM 672 O O . ASN A 1 82 ? 4.001 -8.238 -11.700 1.00 74.00 82 ASN A O 1
ATOM 676 N N . TRP A 1 83 ? 6.135 -8.272 -11.006 1.00 69.50 83 TRP A N 1
ATOM 677 C CA . TRP A 1 83 ? 6.682 -7.522 -12.148 1.00 69.50 83 TRP A CA 1
ATOM 678 C C . TRP A 1 83 ? 7.594 -8.360 -13.054 1.00 69.50 83 TRP A C 1
ATOM 680 O O . TRP A 1 83 ? 8.136 -9.381 -12.632 1.00 69.50 83 TRP A O 1
ATOM 690 N N . GLY A 1 84 ? 7.733 -7.931 -14.313 1.00 51.41 84 GLY A N 1
ATOM 691 C CA . GLY A 1 84 ? 8.220 -8.762 -15.426 1.00 51.41 84 GLY A CA 1
ATOM 692 C C . GLY A 1 84 ? 9.611 -9.380 -15.256 1.00 51.41 84 GLY A C 1
AT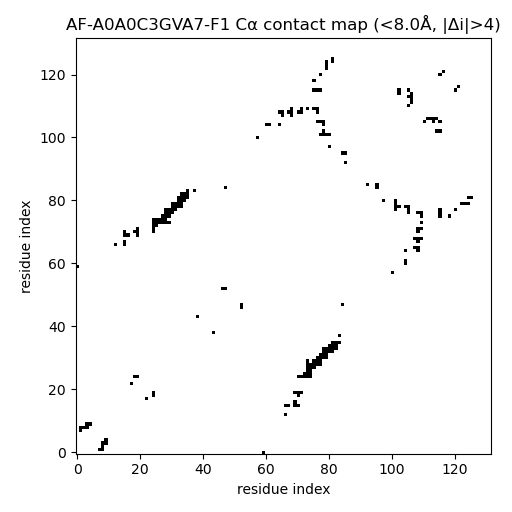OM 693 O O . GLY A 1 84 ? 9.824 -10.507 -15.700 1.00 51.41 84 GLY A O 1
ATOM 694 N N . SER A 1 85 ? 10.518 -8.729 -14.520 1.00 49.34 85 SER A N 1
ATOM 695 C CA . SER A 1 85 ? 11.897 -9.214 -14.364 1.00 49.34 85 SER A CA 1
ATOM 696 C C . SER A 1 85 ? 12.036 -10.485 -13.512 1.00 49.34 85 SER A C 1
ATOM 698 O O . SER A 1 85 ? 13.105 -11.090 -13.499 1.00 49.34 85 SER A O 1
ATOM 700 N N . SER A 1 86 ? 10.992 -10.894 -12.780 1.00 45.94 86 SER A N 1
ATOM 701 C CA . SER A 1 86 ? 10.975 -12.128 -11.969 1.00 45.94 86 SER A CA 1
ATOM 702 C C . SER A 1 86 ? 10.203 -13.282 -12.609 1.00 45.94 86 SER A C 1
ATOM 704 O O . SER A 1 86 ? 10.165 -14.373 -12.042 1.00 45.94 86 SER A O 1
ATOM 706 N N . CYS A 1 87 ? 9.642 -13.098 -13.807 1.00 43.78 87 CYS A N 1
ATOM 707 C CA . CYS A 1 87 ? 9.031 -14.186 -14.580 1.00 43.78 87 CYS A CA 1
ATOM 708 C C . CYS A 1 87 ? 10.046 -14.964 -15.428 1.00 43.78 87 CYS A C 1
ATOM 710 O O . CYS A 1 87 ? 9.686 -15.643 -16.390 1.00 43.78 87 CYS A O 1
ATOM 712 N N . GLY A 1 88 ? 11.322 -14.891 -15.045 1.00 40.53 88 GLY A N 1
ATOM 713 C CA . GLY A 1 88 ? 12.372 -15.757 -15.549 1.00 40.53 88 GLY A CA 1
ATOM 714 C C . GLY A 1 88 ? 12.174 -17.185 -15.047 1.00 40.53 88 GLY A C 1
ATOM 715 O O . GLY A 1 88 ? 12.300 -17.453 -13.862 1.00 40.53 88 GLY A O 1
ATOM 716 N N . VAL A 1 89 ? 11.852 -18.075 -15.986 1.00 40.59 89 VAL A N 1
ATOM 717 C CA . VAL A 1 89 ? 12.211 -19.502 -16.025 1.00 40.59 89 VAL A CA 1
ATOM 718 C C . VAL A 1 89 ? 12.018 -20.285 -14.715 1.00 40.59 89 VAL A C 1
ATOM 720 O O . VAL A 1 89 ? 12.856 -20.260 -13.821 1.00 40.59 89 VAL A O 1
ATOM 723 N N . LEU A 1 90 ? 10.941 -21.080 -14.672 1.00 39.97 90 LEU A N 1
ATOM 724 C CA . LEU A 1 90 ? 10.838 -22.349 -13.932 1.00 39.97 90 LEU A CA 1
ATOM 725 C C . LEU A 1 90 ? 11.726 -22.449 -12.672 1.00 39.97 90 LEU A C 1
ATOM 727 O O . LEU A 1 90 ? 12.761 -23.111 -12.668 1.00 39.97 90 LEU A O 1
ATOM 731 N N . GLY A 1 91 ? 11.292 -21.824 -11.578 1.00 37.12 91 GLY A N 1
ATOM 732 C CA . GLY A 1 91 ? 11.790 -22.169 -10.243 1.00 37.12 91 GLY A CA 1
ATOM 733 C C . GLY A 1 91 ? 13.178 -21.644 -9.850 1.00 37.12 91 GLY A C 1
ATOM 734 O O . GLY A 1 91 ? 13.691 -22.087 -8.823 1.00 37.12 91 GLY A O 1
ATOM 735 N N . GLN A 1 92 ? 13.775 -20.693 -10.577 1.00 39.88 92 GLN A N 1
ATOM 736 C CA . GLN A 1 92 ? 14.977 -19.959 -10.139 1.00 39.88 92 GLN A CA 1
ATOM 737 C C . GLN A 1 92 ? 14.811 -18.452 -10.438 1.00 39.88 92 GLN A C 1
ATOM 739 O O . GLN A 1 92 ? 14.716 -18.072 -11.590 1.00 39.88 92 GLN A O 1
ATOM 744 N N . GLY A 1 93 ? 14.780 -17.515 -9.489 1.00 43.59 93 GLY A N 1
ATOM 745 C CA . GLY A 1 93 ? 15.078 -17.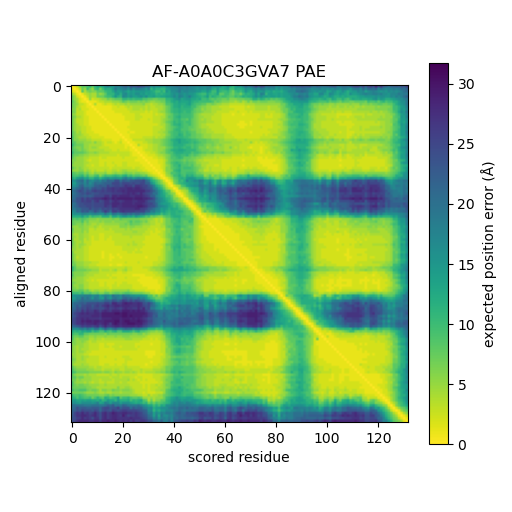617 -8.070 1.00 43.59 93 GLY A CA 1
ATOM 746 C C . GLY A 1 93 ? 14.763 -16.330 -7.278 1.00 43.59 93 GLY A C 1
ATOM 747 O O . GLY A 1 93 ? 14.167 -15.386 -7.798 1.00 43.59 93 GLY A O 1
ATOM 748 N N . PRO A 1 94 ? 15.138 -16.304 -5.988 1.00 47.00 94 PRO A N 1
ATOM 749 C CA . PRO A 1 94 ? 14.810 -15.242 -5.042 1.00 47.00 94 PRO A CA 1
ATOM 750 C C . PRO A 1 94 ? 15.935 -14.193 -4.962 1.00 47.00 94 PRO A C 1
ATOM 752 O O . PRO A 1 94 ? 16.835 -14.366 -4.145 1.00 47.00 94 PRO A O 1
ATOM 755 N N . SER A 1 95 ? 15.972 -13.152 -5.814 1.00 51.81 95 SER A N 1
ATOM 756 C CA . SER A 1 95 ? 16.913 -12.000 -5.649 1.00 51.81 95 SER A CA 1
ATOM 757 C C . SER A 1 95 ? 16.757 -10.837 -6.661 1.00 51.81 95 SER A C 1
ATOM 759 O O . SER A 1 95 ? 17.727 -10.158 -6.986 1.00 51.81 95 SER A O 1
ATOM 761 N N . ASP A 1 96 ? 15.563 -10.535 -7.181 1.00 59.53 96 ASP A N 1
ATOM 762 C CA . ASP A 1 96 ? 15.389 -9.400 -8.119 1.00 59.53 96 ASP A CA 1
ATOM 763 C C . ASP A 1 96 ? 15.287 -8.013 -7.435 1.00 59.53 96 ASP A C 1
ATOM 765 O O . ASP A 1 96 ? 15.277 -6.971 -8.108 1.00 59.53 96 ASP A O 1
ATOM 769 N N . GLY A 1 97 ? 15.267 -7.983 -6.099 1.00 66.94 97 GLY A N 1
ATOM 770 C CA . GLY A 1 97 ? 15.043 -6.781 -5.293 1.00 66.94 97 GLY A CA 1
ATOM 771 C C . GLY A 1 97 ? 13.583 -6.590 -4.857 1.00 66.94 97 GLY A C 1
ATOM 772 O O . GLY A 1 97 ? 13.250 -5.572 -4.249 1.00 66.94 97 GLY A O 1
ATOM 773 N N . ARG A 1 98 ? 12.680 -7.522 -5.204 1.00 77.31 98 ARG A N 1
ATOM 774 C CA . ARG A 1 98 ? 11.248 -7.413 -4.889 1.00 77.31 98 ARG A CA 1
ATOM 775 C C . ARG A 1 98 ? 10.986 -7.354 -3.393 1.00 77.31 98 ARG A C 1
ATOM 777 O O . ARG A 1 98 ? 10.192 -6.528 -2.957 1.00 77.31 98 ARG A O 1
ATOM 784 N N . GLY A 1 99 ? 11.606 -8.252 -2.629 1.00 81.50 99 GLY A N 1
ATOM 785 C CA . GLY A 1 99 ? 11.358 -8.351 -1.192 1.00 81.50 99 GLY A CA 1
ATOM 786 C C . GLY A 1 99 ? 11.725 -7.055 -0.474 1.00 81.50 99 GLY A C 1
ATOM 787 O O . GLY A 1 99 ? 11.002 -6.616 0.413 1.00 81.50 99 GLY A O 1
ATOM 788 N N . GLU A 1 100 ? 12.803 -6.409 -0.911 1.00 84.94 100 GLU A N 1
ATOM 789 C CA . GLU A 1 100 ? 13.266 -5.120 -0.412 1.00 84.94 100 GLU A CA 1
ATOM 790 C C . GLU A 1 100 ? 12.271 -4.001 -0.731 1.00 84.94 100 GLU A C 1
ATOM 792 O O . GLU A 1 100 ? 11.950 -3.205 0.150 1.00 84.94 100 GLU A O 1
ATOM 797 N N . ILE A 1 101 ? 11.733 -3.969 -1.954 1.00 86.44 101 ILE A N 1
ATOM 798 C CA . ILE A 1 101 ? 10.748 -2.958 -2.362 1.00 86.44 101 ILE A CA 1
ATOM 799 C C . ILE A 1 101 ? 9.409 -3.173 -1.652 1.00 86.44 101 ILE A C 1
ATOM 801 O O . ILE A 1 101 ? 8.821 -2.217 -1.153 1.00 86.44 101 ILE A O 1
ATOM 805 N N . GLU A 1 102 ? 8.921 -4.410 -1.572 1.00 91.06 102 GLU A N 1
ATOM 806 C CA . GLU A 1 102 ? 7.719 -4.738 -0.800 1.00 91.06 102 GLU A CA 1
ATOM 807 C C . GLU A 1 102 ? 7.876 -4.287 0.654 1.00 91.06 102 GLU A C 1
ATOM 809 O O . GLU A 1 102 ? 7.013 -3.589 1.183 1.00 91.06 102 GLU A O 1
ATOM 814 N N . GLN A 1 103 ? 9.017 -4.611 1.265 1.00 92.12 103 GLN A N 1
ATOM 815 C CA . GLN A 1 103 ? 9.330 -4.236 2.638 1.00 92.12 103 GLN A CA 1
ATOM 816 C C . GLN A 1 103 ? 9.410 -2.710 2.822 1.00 92.12 103 GLN A C 1
ATOM 818 O O . GLN A 1 103 ? 8.995 -2.209 3.871 1.00 92.12 103 GLN A O 1
ATOM 823 N N . GLU A 1 104 ? 9.918 -1.965 1.836 1.00 92.69 104 GLU A N 1
ATOM 824 C CA . GLU A 1 104 ? 9.931 -0.496 1.836 1.00 92.69 104 GLU A CA 1
ATOM 825 C C . GLU A 1 104 ? 8.506 0.079 1.802 1.00 92.69 104 GLU A C 1
ATOM 827 O O . GLU A 1 104 ? 8.155 0.925 2.628 1.00 92.69 104 GLU A O 1
ATOM 832 N N . LEU A 1 105 ? 7.660 -0.420 0.897 1.00 94.25 105 LEU A N 1
ATOM 833 C CA . LEU A 1 105 ? 6.269 0.021 0.754 1.00 94.25 105 LEU A CA 1
ATOM 834 C C . LEU A 1 105 ? 5.435 -0.303 1.998 1.00 94.25 105 LEU A C 1
ATOM 836 O O . LEU A 1 105 ? 4.615 0.507 2.430 1.00 94.25 105 LEU A O 1
ATOM 840 N N . GLU A 1 106 ? 5.663 -1.464 2.607 1.00 96.06 106 GLU A N 1
ATOM 841 C CA . GLU A 1 106 ? 4.992 -1.870 3.841 1.00 96.06 106 GLU A CA 1
ATOM 842 C C . GLU A 1 106 ? 5.384 -0.970 5.017 1.00 96.06 106 GLU A C 1
ATOM 844 O O . GLU A 1 106 ? 4.519 -0.509 5.767 1.00 96.06 106 GLU A O 1
ATOM 849 N N . ARG A 1 107 ? 6.676 -0.645 5.148 1.00 96.00 107 ARG A N 1
ATOM 850 C CA . ARG A 1 107 ? 7.179 0.281 6.179 1.00 96.00 107 ARG A CA 1
ATOM 851 C C . ARG A 1 107 ? 6.685 1.705 5.991 1.00 96.00 107 ARG A C 1
ATOM 853 O O . ARG A 1 107 ? 6.526 2.414 6.984 1.00 96.00 107 ARG A O 1
ATOM 860 N N . MET A 1 108 ? 6.404 2.121 4.756 1.00 95.25 108 MET A N 1
ATOM 861 C CA . MET A 1 108 ? 5.795 3.424 4.486 1.00 95.25 108 MET A CA 1
ATOM 862 C C . MET A 1 108 ? 4.426 3.570 5.174 1.00 95.25 108 MET A C 1
ATOM 864 O O . MET A 1 108 ? 4.071 4.672 5.586 1.00 95.25 108 MET A O 1
ATOM 868 N N . VAL A 1 109 ? 3.675 2.474 5.332 1.00 95.75 109 VAL A N 1
ATOM 869 C CA . VAL A 1 109 ? 2.342 2.464 5.963 1.00 95.75 109 VAL A CA 1
ATOM 870 C C . VAL A 1 109 ? 2.413 2.094 7.446 1.00 95.75 109 VAL A C 1
ATOM 872 O O . VAL A 1 109 ? 1.780 2.744 8.275 1.00 95.75 109 VAL A O 1
ATOM 875 N N . MET A 1 110 ? 3.189 1.064 7.791 1.00 96.44 110 MET A N 1
ATOM 876 C CA . MET A 1 110 ? 3.193 0.459 9.130 1.00 96.44 110 MET A CA 1
ATOM 877 C C . MET A 1 110 ? 4.298 0.985 10.058 1.00 96.44 110 MET A C 1
ATOM 879 O O . MET A 1 110 ? 4.265 0.725 11.260 1.00 96.44 110 MET A O 1
ATOM 883 N N . GLY A 1 111 ? 5.272 1.727 9.524 1.00 94.75 111 GLY A N 1
ATOM 884 C CA . GLY A 1 111 ? 6.440 2.225 10.252 1.00 94.75 111 GLY A CA 1
ATOM 885 C C . GLY A 1 111 ? 7.706 1.392 10.025 1.00 94.75 111 GLY A C 1
ATOM 886 O O . GLY A 1 111 ? 7.656 0.251 9.572 1.00 94.75 111 GLY A O 1
ATOM 887 N N . GLN A 1 112 ? 8.866 1.973 10.347 1.00 94.88 112 GLN A N 1
ATOM 888 C CA . GLN A 1 112 ? 10.190 1.426 9.996 1.00 94.88 112 GLN A CA 1
ATOM 889 C C . GLN A 1 112 ? 10.510 0.068 10.637 1.00 94.88 112 GLN A C 1
ATOM 891 O O . GLN A 1 112 ? 11.166 -0.766 10.017 1.00 94.88 112 GLN A O 1
ATOM 896 N N . GLU A 1 113 ? 9.996 -0.181 11.840 1.00 94.06 113 GLU A N 1
ATOM 897 C CA . GLU A 1 113 ? 10.209 -1.440 12.567 1.00 94.06 113 GLU A CA 1
ATOM 898 C C . GLU A 1 113 ? 9.329 -2.590 12.049 1.00 94.06 113 GLU A C 1
ATOM 900 O O . GLU A 1 113 ? 9.477 -3.738 12.475 1.00 94.06 113 GLU A O 1
ATOM 905 N N . TYR A 1 114 ? 8.400 -2.307 11.129 1.00 95.75 114 TYR A N 1
ATOM 906 C CA . TYR A 1 114 ? 7.491 -3.315 10.605 1.00 95.75 114 TYR A CA 1
ATOM 907 C C . TYR A 1 114 ? 8.234 -4.367 9.774 1.00 95.75 114 TYR A C 1
ATOM 909 O O . TYR A 1 114 ? 9.097 -4.058 8.946 1.00 95.75 114 TYR A O 1
ATOM 917 N N . ASN A 1 115 ? 7.863 -5.630 9.981 1.00 94.06 115 ASN A N 1
ATOM 918 C CA . ASN A 1 115 ? 8.361 -6.776 9.233 1.00 94.06 115 ASN A CA 1
ATOM 919 C C . ASN A 1 115 ? 7.182 -7.697 8.911 1.00 94.06 115 ASN A C 1
ATOM 921 O O . ASN A 1 115 ? 6.695 -8.422 9.780 1.00 94.06 115 ASN A O 1
ATOM 925 N N . ALA A 1 116 ? 6.742 -7.676 7.655 1.00 92.88 116 ALA A N 1
ATOM 926 C CA . ALA A 1 116 ? 5.555 -8.403 7.232 1.00 92.88 116 ALA A CA 1
ATOM 927 C C . ALA A 1 116 ? 5.701 -9.927 7.364 1.00 92.88 116 ALA A C 1
ATOM 929 O O . ALA A 1 116 ? 4.745 -10.611 7.725 1.00 92.88 116 ALA A O 1
ATOM 930 N N . TRP A 1 117 ? 6.904 -10.467 7.156 1.00 91.50 117 TRP A N 1
ATOM 931 C CA . TRP A 1 117 ? 7.180 -11.901 7.296 1.00 91.50 117 TRP A 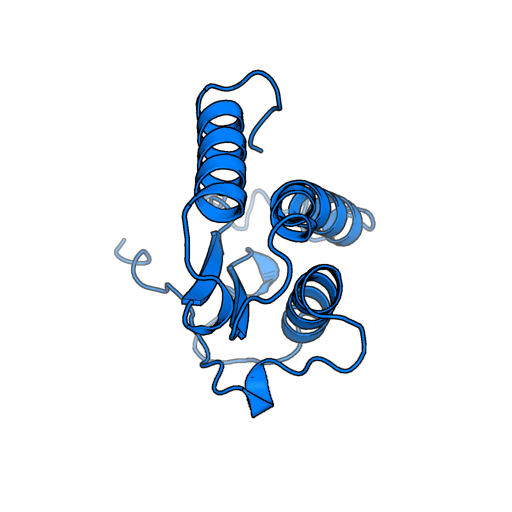CA 1
ATOM 932 C C . TRP A 1 117 ? 6.984 -12.388 8.731 1.00 91.50 117 TRP A C 1
ATOM 934 O O . TRP A 1 117 ? 6.358 -13.421 8.955 1.00 91.50 117 TRP A O 1
ATOM 944 N N . LYS A 1 118 ? 7.429 -11.607 9.725 1.00 92.88 118 LYS A N 1
ATOM 945 C CA . LYS A 1 118 ? 7.161 -11.900 11.147 1.00 92.88 118 LYS A CA 1
ATOM 946 C C . LYS A 1 118 ? 5.675 -11.803 11.498 1.00 92.88 118 LYS A C 1
ATOM 948 O O . LYS A 1 118 ? 5.232 -12.426 12.457 1.00 92.88 118 LYS A O 1
ATOM 953 N N . CYS A 1 119 ? 4.920 -11.040 10.717 1.00 91.50 119 CYS A N 1
ATOM 954 C CA . CYS A 1 119 ? 3.480 -10.863 10.849 1.00 91.50 119 CYS A CA 1
ATOM 955 C C . CYS A 1 119 ? 2.651 -11.904 10.073 1.00 91.50 119 CYS A C 1
ATOM 957 O O . CYS A 1 119 ? 1.424 -11.811 10.069 1.00 91.50 119 CYS A O 1
ATOM 959 N N . GLY A 1 120 ? 3.293 -12.898 9.446 1.00 90.56 120 GLY A N 1
ATOM 960 C CA . GLY A 1 120 ? 2.615 -13.989 8.741 1.00 90.56 120 GLY A CA 1
ATOM 961 C C . GLY A 1 120 ? 2.375 -13.740 7.252 1.00 90.56 120 GLY A C 1
ATOM 962 O O . GLY A 1 120 ? 1.505 -14.384 6.673 1.00 90.56 120 GLY A O 1
ATOM 963 N N . LYS A 1 121 ? 3.119 -12.821 6.623 1.00 90.38 121 LYS A N 1
ATOM 964 C CA . LYS A 1 121 ? 3.119 -12.681 5.162 1.00 90.38 121 LYS A CA 1
ATOM 965 C C . LYS A 1 121 ? 3.571 -13.986 4.507 1.00 90.38 121 LYS A C 1
ATOM 967 O O . LYS A 1 121 ? 4.576 -14.577 4.897 1.00 90.38 121 LYS A O 1
ATOM 972 N N . GLU A 1 122 ? 2.847 -14.395 3.475 1.00 86.06 122 GLU A N 1
ATOM 973 C CA . GLU A 1 122 ? 3.169 -15.563 2.659 1.00 86.06 122 GLU A CA 1
ATOM 974 C C . GLU A 1 122 ? 3.670 -15.132 1.281 1.00 86.06 122 GLU A C 1
ATOM 976 O O . GLU A 1 122 ? 3.344 -14.052 0.792 1.00 86.06 122 GLU A O 1
ATOM 981 N N . VAL A 1 123 ? 4.435 -15.991 0.608 1.00 77.25 123 VAL A N 1
ATOM 982 C CA . VAL A 1 123 ? 4.781 -15.749 -0.796 1.00 77.25 123 VAL A CA 1
ATOM 983 C C . VAL A 1 123 ? 3.513 -15.897 -1.638 1.00 77.25 123 VAL A C 1
ATOM 985 O O . VAL A 1 123 ? 2.951 -16.986 -1.743 1.00 77.25 123 VAL A O 1
ATOM 988 N N . ARG A 1 124 ? 3.074 -14.807 -2.269 1.00 70.69 124 ARG A N 1
ATOM 989 C CA . ARG A 1 124 ? 1.987 -14.811 -3.252 1.00 70.69 124 ARG A CA 1
ATOM 990 C C . ARG A 1 124 ? 2.565 -14.447 -4.610 1.00 70.69 124 ARG A C 1
ATOM 992 O O . ARG A 1 124 ? 2.987 -13.318 -4.826 1.00 70.69 124 ARG A O 1
ATOM 999 N N . THR A 1 125 ? 2.604 -15.428 -5.506 1.00 63.16 125 THR A N 1
ATOM 1000 C CA . THR A 1 125 ? 2.852 -15.205 -6.933 1.00 63.16 125 THR A CA 1
ATOM 1001 C C . THR A 1 125 ? 1.598 -15.658 -7.653 1.00 63.16 125 THR A C 1
ATOM 1003 O O . THR A 1 125 ? 1.251 -16.837 -7.614 1.00 63.16 125 THR A O 1
ATOM 1006 N N . ASP A 1 126 ? 0.863 -14.716 -8.236 1.00 57.69 126 ASP A N 1
ATOM 1007 C CA . ASP A 1 126 ? -0.323 -15.045 -9.022 1.00 57.69 126 ASP A CA 1
ATOM 1008 C C . ASP A 1 126 ? 0.169 -15.551 -10.392 1.00 57.69 126 ASP A C 1
ATOM 1010 O O . ASP A 1 126 ? 0.160 -14.836 -11.388 1.00 57.69 126 ASP A O 1
ATOM 1014 N N . LEU A 1 127 ? 0.686 -16.786 -10.423 1.00 50.12 127 LEU A N 1
ATOM 1015 C CA . LEU A 1 127 ? 1.191 -17.467 -11.626 1.00 50.12 127 LEU A CA 1
ATOM 1016 C C . LEU A 1 127 ? 0.062 -18.022 -12.515 1.00 50.12 127 LEU A C 1
ATOM 1018 O O . LEU A 1 127 ? 0.327 -18.717 -13.491 1.00 50.12 127 LEU A O 1
ATOM 1022 N N . SER A 1 128 ? -1.206 -17.740 -12.206 1.00 42.88 128 SER A N 1
ATOM 1023 C CA . SER A 1 128 ? -2.358 -18.381 -12.850 1.00 42.88 128 SER A CA 1
ATOM 1024 C C . SER A 1 128 ? -2.735 -17.819 -14.229 1.00 42.88 128 SER A C 1
ATOM 1026 O O . SER A 1 128 ? -3.879 -17.976 -14.634 1.00 42.88 128 SER A O 1
ATOM 1028 N N . MET A 1 129 ? -1.825 -17.170 -14.964 1.00 40.16 129 MET A N 1
ATOM 1029 C CA . MET A 1 129 ? -2.064 -16.766 -16.362 1.00 40.16 129 MET A CA 1
ATOM 1030 C C . MET A 1 129 ? -0.857 -17.012 -17.279 1.00 40.16 129 MET A C 1
ATOM 1032 O O . MET A 1 129 ? -0.476 -16.149 -18.065 1.00 40.16 129 MET A O 1
ATOM 1036 N N . CYS A 1 130 ? -0.286 -18.213 -17.205 1.00 36.62 130 CYS A N 1
ATOM 1037 C CA . CYS A 1 130 ? 0.513 -18.775 -18.296 1.00 36.62 130 CYS A CA 1
ATOM 1038 C C . CYS A 1 130 ? -0.163 -20.049 -18.830 1.00 36.62 130 CYS A C 1
ATOM 1040 O O . CYS A 1 130 ? 0.458 -21.103 -18.886 1.00 36.62 130 CYS A O 1
ATOM 1042 N N . GLU A 1 131 ? -1.450 -19.967 -19.177 1.00 31.59 131 GLU A N 1
ATOM 1043 C CA . GLU A 1 131 ? -2.060 -20.915 -20.115 1.00 31.59 131 GLU A CA 1
ATOM 1044 C C . GLU A 1 131 ? -2.061 -20.246 -21.495 1.00 31.59 131 GLU A C 1
ATOM 1046 O O . GLU A 1 131 ? -2.903 -19.393 -21.779 1.00 31.59 131 GLU A O 1
ATOM 1051 N N . TYR A 1 132 ? -1.067 -20.595 -22.313 1.00 36.50 132 TYR A N 1
ATOM 1052 C CA . TYR A 1 132 ? -1.066 -20.412 -23.764 1.00 36.50 132 TYR A CA 1
ATOM 1053 C C . TYR A 1 132 ? -0.685 -21.739 -24.412 1.00 36.50 132 TYR A C 1
ATOM 1055 O O . TYR A 1 132 ? 0.308 -22.344 -23.944 1.00 36.50 132 TYR A O 1
#

Secondary structure (DSSP, 8-state):
---TTSHHHHHHHHHHHHHHHHS-GGG-EEEEEEE----S-GGGTTSTT-TTHHHHHHHHHHHHHGGGGG-TT-SEEEEEEE-GGG--STT--S-SSHHHHHHHHHHHHH-TT--TTTTT-------TT---

Organism: Oidiodendron maius (strain Zn) (NCBI:txid913774)

Mean predicted aligned error: 9.3 Å

Foldseek 3Di:
DPDCPDPVNVVLLVVLVCCLPPNPQQPDEAEEEDEDDDDPDPVPPPQVPPPCNVVVVLVVLCVSLVSLLSSPNHNHYWYHYHYDVPPPDDCDDPDPCRLVSRLVSRCSRHNDPDDRVVVPDDHDDPPVPPPD

Solvent-accessible surface area (backbone atoms only — not comparable to full-atom values): 8398 Å² total; per-residue (Å²): 130,84,47,84,86,37,70,69,38,51,52,49,53,51,50,48,51,48,45,55,75,72,50,70,34,68,79,34,71,47,76,49,79,48,67,60,85,76,74,96,47,89,85,73,62,70,57,87,77,38,94,55,43,69,59,54,50,50,51,51,50,48,62,69,48,53,66,52,48,67,48,70,58,47,58,42,57,45,56,36,77,48,50,76,89,70,72,53,61,93,94,56,79,96,78,89,54,58,70,60,51,32,48,52,59,34,20,68,53,70,34,84,87,53,52,48,64,86,72,67,59,72,94,70,76,91,70,88,78,78,87,127

Nearest PDB structures (foldseek):
  3idf-assembly1_A  TM=4.947E-01  e=3.279E+00  Wolinella succinogenes
  4wny-assembly1_A-2  TM=4.977E-01  e=4.174E+00  Burkholderia pseudomallei 1710b

Radius of gyration: 16.04 Å; Cα contacts (8 Å, |Δi|>4): 121; chains: 1; bounding box: 34×34×43 Å

Sequence (132 aa):
MLQTNQPGWKNWLSTVNLLSEKANLTVLNLEIRLAEKFYVSIWDMPLETDSGYKKRMLHTYQGLIQPVTALRGLKNFFVHLNWGSSCGVLGQGPSDGRGEIEQELERMVMGQEYNAWKCGKEVRTDLSMCEY